Protein AF-A0A916NIX6-F1 (afdb_monomer_lite)

Organism: NCBI:txid2048548

Sequence (71 aa):
MIVITLVYAAMAWHEWLYLSQRNRKKRTYWIVGSFIAAAFLYTSAVFCFKDFASPNRLIEYALRPVLNIIR

Foldseek 3Di:
DVVLVVVLVVVLVVVVVVCVVVVHDPVVNVVVVVVSVVVSVVVVCCVVPVPPPDVVVVVCVVCVVVVVVVD

Structure (mmCIF, N/CA/C/O backbone):
data_AF-A0A916NIX6-F1
#
_entry.id   AF-A0A916NIX6-F1
#
loop_
_atom_site.group_PDB
_atom_site.id
_atom_site.type_symbol
_atom_site.label_atom_id
_atom_site.label_alt_id
_atom_site.label_comp_id
_atom_site.label_asym_id
_atom_site.label_entity_id
_atom_site.label_seq_id
_atom_site.pdbx_PDB_ins_code
_atom_site.Cartn_x
_atom_site.Cartn_y
_atom_site.Cartn_z
_atom_site.occupancy
_atom_site.B_iso_or_equiv
_atom_site.auth_seq_id
_atom_site.auth_comp_id
_atom_site.auth_asym_id
_atom_site.auth_atom_id
_atom_site.pdbx_PDB_model_num
ATOM 1 N N . MET A 1 1 ? 12.205 -2.549 -4.968 1.00 76.62 1 MET A N 1
ATOM 2 C CA . MET A 1 1 ? 11.550 -3.231 -3.829 1.00 76.62 1 MET A CA 1
ATOM 3 C C . MET A 1 1 ? 11.515 -2.370 -2.579 1.00 76.62 1 MET A C 1
ATOM 5 O O . MET A 1 1 ? 10.420 -2.005 -2.190 1.00 76.62 1 MET A O 1
ATOM 9 N N . ILE A 1 2 ? 12.662 -1.954 -2.023 1.00 83.31 2 ILE A N 1
ATOM 10 C CA . ILE A 1 2 ? 12.731 -1.149 -0.782 1.00 83.31 2 ILE A CA 1
ATOM 11 C C . ILE A 1 2 ? 11.812 0.085 -0.812 1.00 83.31 2 ILE A C 1
ATOM 13 O O . ILE A 1 2 ? 11.026 0.281 0.107 1.00 83.31 2 ILE A O 1
ATOM 17 N N . VAL A 1 3 ? 11.839 0.869 -1.895 1.00 87.50 3 VAL A N 1
ATOM 18 C CA . VAL A 1 3 ? 10.985 2.065 -2.036 1.00 87.50 3 VAL A CA 1
ATOM 19 C C . VAL A 1 3 ? 9.489 1.717 -2.023 1.00 87.50 3 VAL A C 1
ATOM 21 O O . VAL A 1 3 ? 8.722 2.360 -1.317 1.00 87.50 3 VAL A O 1
ATOM 24 N N . ILE A 1 4 ? 9.072 0.671 -2.747 1.00 86.75 4 ILE A N 1
ATOM 25 C CA . ILE A 1 4 ? 7.668 0.219 -2.791 1.00 86.75 4 ILE A CA 1
ATOM 26 C C . ILE A 1 4 ? 7.222 -0.225 -1.396 1.00 86.75 4 ILE A C 1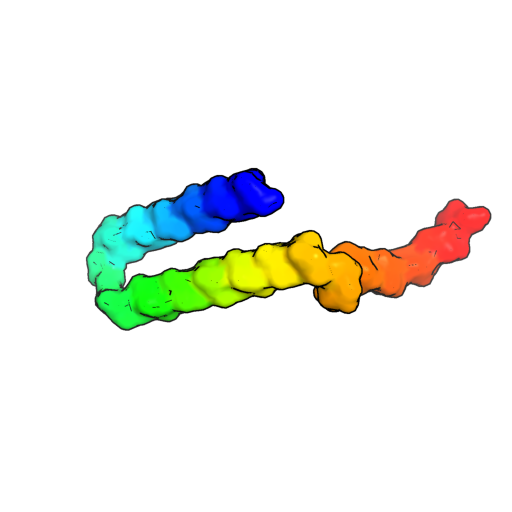
ATOM 28 O O . ILE A 1 4 ? 6.159 0.175 -0.931 1.00 86.75 4 ILE A O 1
ATOM 32 N N . THR A 1 5 ? 8.056 -0.999 -0.701 1.00 90.00 5 THR A N 1
ATOM 33 C CA . THR A 1 5 ? 7.775 -1.448 0.665 1.00 90.00 5 THR A CA 1
ATOM 34 C C . THR A 1 5 ? 7.622 -0.273 1.627 1.00 90.00 5 THR A C 1
ATOM 36 O O . THR A 1 5 ? 6.681 -0.266 2.413 1.00 90.00 5 THR A O 1
ATOM 39 N N . LEU A 1 6 ? 8.490 0.741 1.545 1.00 92.62 6 LEU A N 1
ATOM 40 C CA . LEU A 1 6 ? 8.400 1.937 2.389 1.00 92.62 6 LEU A CA 1
ATOM 41 C C . LEU A 1 6 ? 7.109 2.725 2.142 1.00 92.62 6 LEU A C 1
ATOM 43 O O . LEU A 1 6 ? 6.458 3.145 3.096 1.00 92.62 6 LEU A O 1
ATOM 47 N N . VAL A 1 7 ? 6.706 2.879 0.879 1.00 93.12 7 VAL A N 1
ATOM 48 C CA . VAL A 1 7 ? 5.452 3.554 0.516 1.00 93.12 7 VAL A CA 1
ATOM 49 C C . VAL A 1 7 ? 4.246 2.806 1.088 1.00 93.12 7 VAL A C 1
ATOM 51 O O . VAL A 1 7 ? 3.401 3.412 1.746 1.00 93.12 7 VAL A O 1
ATOM 54 N N . TYR A 1 8 ? 4.183 1.486 0.903 1.00 92.12 8 TYR A N 1
ATOM 55 C CA . TYR A 1 8 ? 3.090 0.675 1.446 1.00 92.12 8 TYR A CA 1
ATOM 56 C C . TYR A 1 8 ? 3.083 0.645 2.978 1.00 92.12 8 TYR A C 1
ATOM 58 O O . TYR A 1 8 ? 2.009 0.683 3.575 1.00 92.12 8 TYR A O 1
ATOM 66 N N . ALA A 1 9 ? 4.251 0.639 3.625 1.00 92.44 9 ALA A N 1
ATOM 67 C CA . ALA A 1 9 ? 4.358 0.722 5.080 1.00 92.44 9 ALA A CA 1
ATOM 68 C C . ALA A 1 9 ? 3.832 2.063 5.616 1.00 92.44 9 ALA A C 1
ATOM 70 O O . ALA A 1 9 ? 3.086 2.082 6.594 1.00 92.44 9 ALA A O 1
ATOM 71 N N . ALA A 1 10 ? 4.158 3.176 4.951 1.00 93.88 10 ALA A N 1
ATOM 72 C CA . ALA A 1 10 ? 3.641 4.493 5.311 1.00 93.88 10 ALA A CA 1
ATOM 73 C C . ALA A 1 10 ? 2.113 4.579 5.138 1.00 93.88 10 ALA A C 1
ATOM 75 O O . ALA A 1 10 ? 1.429 5.069 6.036 1.00 93.88 10 ALA A O 1
ATOM 76 N N . MET A 1 11 ? 1.564 4.049 4.035 1.00 92.88 11 MET A N 1
ATOM 77 C CA . MET A 1 11 ? 0.109 3.984 3.829 1.00 92.88 11 MET A CA 1
ATOM 78 C C . MET A 1 11 ? -0.580 3.120 4.886 1.00 92.88 11 MET A C 1
ATOM 80 O O . MET A 1 11 ? -1.567 3.547 5.480 1.00 92.88 11 MET A O 1
ATOM 84 N N . ALA A 1 12 ? -0.049 1.923 5.148 1.00 93.06 12 ALA A N 1
ATOM 85 C CA . ALA A 1 12 ? -0.582 1.027 6.167 1.00 93.06 12 ALA A CA 1
ATOM 86 C C . ALA A 1 12 ? -0.596 1.699 7.541 1.00 93.06 12 ALA A C 1
ATOM 88 O O . ALA A 1 12 ? -1.578 1.579 8.272 1.00 93.06 12 ALA A O 1
ATOM 89 N N . TRP A 1 13 ? 0.461 2.447 7.873 1.00 93.94 13 TRP A N 1
ATOM 90 C CA . TRP A 1 13 ? 0.519 3.166 9.135 1.00 93.94 13 TRP A CA 1
ATOM 91 C C . TRP A 1 13 ? -0.518 4.297 9.197 1.00 93.94 13 TRP A C 1
ATOM 93 O O . TRP A 1 13 ? -1.281 4.392 10.157 1.00 93.94 13 TRP A O 1
ATOM 103 N N . HIS A 1 14 ? -0.617 5.111 8.147 1.00 94.12 14 HIS A N 1
ATOM 104 C CA . HIS A 1 14 ? -1.612 6.180 8.071 1.00 94.12 14 HIS A CA 1
ATOM 105 C C . HIS A 1 14 ? -3.052 5.652 8.219 1.00 94.12 14 HIS A C 1
ATOM 107 O O . HIS A 1 14 ? -3.834 6.175 9.015 1.00 94.12 14 HIS A O 1
ATOM 113 N N . GLU A 1 15 ? -3.394 4.573 7.511 1.00 92.12 15 GLU A N 1
ATOM 114 C CA . GLU A 1 15 ? -4.712 3.937 7.605 1.00 92.12 15 GLU A CA 1
ATOM 115 C C . GLU A 1 15 ? -4.970 3.350 8.996 1.00 92.12 15 GLU A C 1
ATOM 117 O O . GLU A 1 15 ? -6.057 3.501 9.556 1.00 92.12 15 GLU A O 1
ATOM 122 N N . TRP A 1 16 ? -3.966 2.724 9.606 1.00 90.81 16 TRP A N 1
ATOM 123 C CA . TRP A 1 16 ? -4.108 2.167 10.947 1.00 90.81 16 TRP A CA 1
ATOM 124 C C . TRP A 1 16 ? -4.319 3.255 12.008 1.00 90.81 16 TRP A C 1
ATOM 126 O O . TRP A 1 16 ? -5.165 3.089 12.890 1.00 90.81 16 TRP A O 1
ATOM 136 N N . LEU A 1 17 ? -3.616 4.391 11.905 1.00 93.31 17 LEU A N 1
ATOM 137 C CA . LEU A 1 17 ? -3.864 5.575 12.736 1.00 93.31 17 LEU A CA 1
ATOM 138 C C . LEU A 1 17 ? -5.301 6.059 12.588 1.00 93.31 17 LEU A C 1
ATOM 140 O O . LEU A 1 17 ? -5.987 6.261 13.590 1.00 93.31 17 LEU A O 1
ATOM 144 N N . TYR A 1 18 ? -5.769 6.207 11.351 1.00 92.69 18 TYR A N 1
ATOM 145 C CA . TYR A 1 18 ? -7.120 6.671 11.063 1.00 92.69 18 TYR A CA 1
ATOM 146 C C . TYR A 1 18 ? -8.191 5.739 11.651 1.00 92.69 18 TYR A C 1
ATOM 148 O O . TYR A 1 18 ? -9.143 6.188 12.300 1.00 92.69 18 TYR A O 1
ATOM 156 N N . LEU A 1 19 ? -8.030 4.425 11.470 1.00 91.25 19 LEU A N 1
ATOM 157 C CA . LEU A 1 19 ? -8.953 3.425 12.006 1.00 91.25 19 LEU A CA 1
ATOM 158 C C . LEU A 1 19 ? -8.946 3.392 13.541 1.00 91.25 19 LEU A C 1
ATOM 160 O O . LEU A 1 19 ? -10.006 3.186 14.146 1.00 91.25 19 LEU A O 1
ATOM 164 N N . SER A 1 20 ? -7.780 3.620 14.154 1.00 89.88 20 SER A N 1
ATOM 165 C CA . SER A 1 20 ? -7.589 3.658 15.609 1.00 89.88 20 SER A CA 1
ATOM 166 C C . SER A 1 20 ? -8.242 4.885 16.223 1.00 89.88 20 SER A C 1
ATOM 168 O O . SER A 1 20 ? -9.084 4.759 17.112 1.00 89.88 20 SER A O 1
ATOM 170 N N . GLN A 1 21 ? -7.983 6.063 15.657 1.00 92.69 21 GLN A N 1
ATOM 171 C CA . GLN A 1 21 ? -8.586 7.321 16.101 1.00 92.69 21 GLN A CA 1
ATOM 172 C C . GLN A 1 21 ? -10.116 7.308 16.004 1.00 92.69 21 GLN A C 1
ATOM 174 O O . GLN A 1 21 ? -10.796 7.946 16.805 1.00 92.69 21 GLN A O 1
ATOM 179 N N . ARG A 1 22 ? -10.683 6.562 15.047 1.00 91.25 22 ARG A N 1
ATOM 180 C CA . ARG A 1 22 ? -12.138 6.445 14.865 1.00 91.25 22 ARG A CA 1
ATOM 181 C C . ARG A 1 22 ? -12.776 5.232 15.544 1.00 91.25 22 ARG A C 1
ATOM 183 O O . ARG A 1 22 ? -13.946 4.963 15.266 1.00 91.25 22 ARG A O 1
ATOM 190 N N . ASN A 1 23 ? -12.049 4.497 16.394 1.00 88.12 23 ASN A N 1
ATOM 191 C CA . ASN A 1 23 ? -12.550 3.313 17.109 1.00 88.12 23 ASN A CA 1
ATOM 192 C C . ASN A 1 23 ? -13.335 2.345 16.199 1.00 88.12 23 ASN A C 1
ATOM 194 O O . A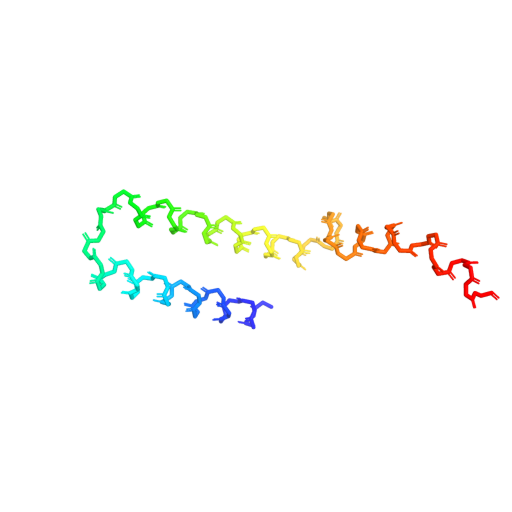SN A 1 23 ? -14.419 1.854 16.533 1.00 88.12 23 ASN A O 1
ATOM 198 N N . ARG A 1 24 ? -12.821 2.099 14.987 1.00 89.62 24 ARG A N 1
ATOM 199 C CA . ARG A 1 24 ? -13.502 1.229 14.020 1.00 89.62 24 ARG A CA 1
ATOM 200 C C . ARG A 1 24 ? -13.477 -0.231 14.482 1.00 89.62 24 ARG A C 1
ATOM 202 O O . ARG A 1 24 ? -12.588 -0.672 15.204 1.00 89.62 24 ARG A O 1
ATOM 209 N N . LYS A 1 25 ? -14.471 -1.013 14.046 1.00 89.00 25 LYS A N 1
ATOM 210 C CA . LYS A 1 25 ? -14.576 -2.439 14.395 1.00 89.00 25 LYS A CA 1
ATOM 211 C C . LYS A 1 25 ? -13.365 -3.211 13.866 1.00 89.00 25 LYS A C 1
ATOM 213 O O . LYS A 1 25 ? -12.913 -2.957 12.752 1.00 89.00 25 LYS A O 1
ATOM 218 N N . LYS A 1 26 ? -12.934 -4.249 14.595 1.00 87.50 26 LYS A N 1
ATOM 219 C CA . LYS A 1 26 ? -11.835 -5.156 14.192 1.00 87.50 26 LYS A CA 1
ATOM 220 C C . LYS A 1 26 ? -11.994 -5.715 12.769 1.00 87.50 26 LYS A C 1
ATOM 222 O O . LYS A 1 26 ? -11.007 -5.910 12.072 1.00 87.50 26 LYS A O 1
ATOM 227 N N . ARG A 1 27 ? -13.233 -5.915 12.301 1.00 90.62 27 ARG A N 1
ATOM 228 C CA . ARG A 1 27 ? -13.522 -6.346 10.921 1.00 90.62 27 ARG A CA 1
ATOM 229 C C . ARG A 1 27 ? -13.013 -5.352 9.869 1.00 90.62 27 ARG A C 1
ATOM 231 O O . ARG A 1 27 ? -12.513 -5.778 8.838 1.00 90.62 27 ARG A O 1
ATOM 238 N N . THR A 1 28 ? -13.119 -4.049 10.122 1.00 90.44 28 THR A N 1
ATOM 239 C CA . THR A 1 28 ? -12.654 -3.009 9.192 1.00 90.44 28 THR A CA 1
ATOM 240 C C . THR A 1 28 ? -11.134 -3.030 9.052 1.00 90.44 28 THR A C 1
ATOM 242 O O . THR A 1 28 ? -10.641 -2.901 7.939 1.00 90.44 28 THR A O 1
ATOM 245 N N . TYR A 1 29 ? -10.402 -3.289 10.139 1.00 90.00 29 TYR A N 1
ATOM 246 C CA . TYR A 1 29 ? -8.945 -3.458 10.094 1.00 90.00 29 TYR A CA 1
ATOM 247 C C . TYR A 1 29 ? -8.522 -4.623 9.206 1.00 90.00 29 TYR A C 1
ATOM 249 O O . TYR A 1 29 ? -7.620 -4.465 8.392 1.00 90.00 29 TYR A O 1
ATOM 257 N N . TRP A 1 30 ? -9.198 -5.769 9.323 1.00 90.31 30 TRP A N 1
ATOM 258 C CA . TRP A 1 30 ? -8.922 -6.921 8.465 1.00 90.31 30 TRP A CA 1
ATOM 259 C C . TRP A 1 30 ? -9.206 -6.622 6.996 1.00 90.31 30 TRP A C 1
ATOM 261 O O . TRP A 1 30 ? -8.378 -6.936 6.155 1.00 90.31 30 TRP A O 1
ATOM 271 N N . ILE A 1 31 ? -10.327 -5.964 6.685 1.00 93.31 31 ILE A N 1
ATOM 272 C CA . ILE A 1 31 ? -10.656 -5.601 5.300 1.00 93.31 31 ILE A CA 1
ATOM 273 C C . ILE A 1 31 ? -9.587 -4.663 4.728 1.00 93.31 31 ILE A C 1
ATOM 275 O O . ILE A 1 31 ? -9.003 -4.967 3.692 1.00 93.31 31 ILE A O 1
ATOM 279 N N . VAL A 1 32 ? -9.294 -3.553 5.412 1.00 92.38 32 VAL A N 1
ATOM 280 C CA . VAL A 1 32 ? -8.317 -2.559 4.940 1.00 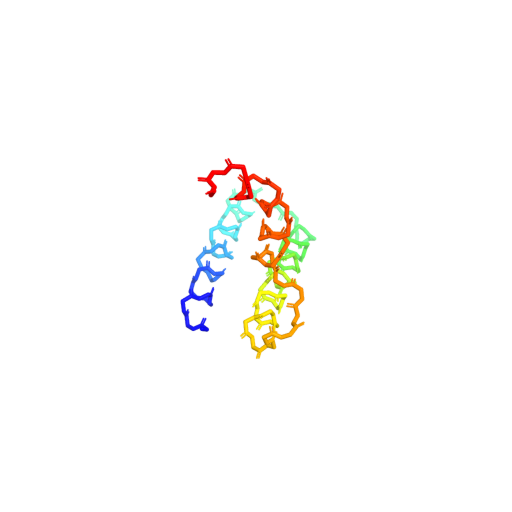92.38 32 VAL A CA 1
ATOM 281 C C . VAL A 1 32 ? -6.920 -3.177 4.838 1.00 92.38 32 VAL A C 1
ATOM 283 O O . VAL A 1 32 ? -6.263 -3.037 3.810 1.00 92.38 32 VAL A O 1
ATOM 286 N N . GLY A 1 33 ? -6.496 -3.941 5.846 1.00 91.81 33 GLY A N 1
ATOM 287 C CA . GLY A 1 33 ? -5.217 -4.649 5.838 1.00 91.81 33 GLY A CA 1
ATOM 288 C C . GLY A 1 33 ? -5.100 -5.653 4.691 1.00 91.81 33 GLY A C 1
ATOM 289 O O . GLY A 1 33 ? -4.082 -5.671 4.004 1.00 91.81 33 GLY A O 1
ATOM 290 N N . SER A 1 34 ? -6.148 -6.438 4.421 1.00 93.00 34 SER A N 1
ATOM 291 C CA . SER A 1 34 ? -6.178 -7.368 3.287 1.00 93.00 34 SER A CA 1
ATOM 292 C C . SER A 1 34 ? -6.108 -6.647 1.941 1.00 93.00 34 SER A C 1
ATOM 294 O O . SER A 1 34 ? -5.392 -7.110 1.058 1.00 93.00 34 SER A O 1
ATOM 296 N N . PHE A 1 35 ? -6.787 -5.507 1.782 1.00 94.75 35 PHE A N 1
ATOM 297 C CA . PHE A 1 35 ? -6.698 -4.702 0.559 1.00 94.75 35 PHE A CA 1
ATOM 298 C C . PHE A 1 35 ? -5.288 -4.147 0.335 1.00 94.75 35 PHE A C 1
ATO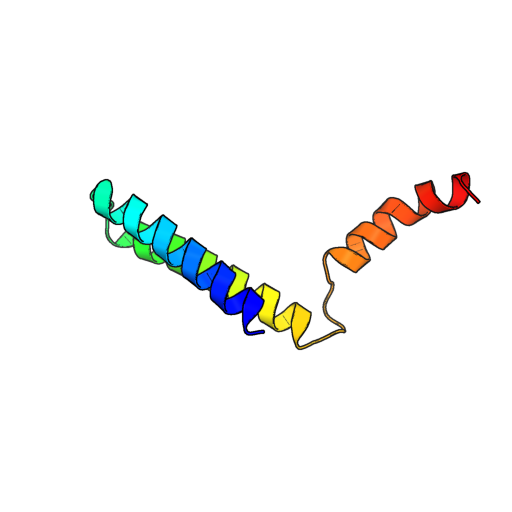M 300 O O . PHE A 1 35 ? -4.744 -4.275 -0.763 1.00 94.75 35 PHE A O 1
ATOM 307 N N . ILE A 1 36 ? -4.669 -3.582 1.374 1.00 93.62 36 ILE A N 1
ATOM 308 C CA . ILE A 1 36 ? -3.299 -3.057 1.306 1.00 93.62 36 ILE A CA 1
ATOM 309 C C . ILE A 1 36 ? -2.309 -4.188 1.000 1.00 93.62 36 ILE A C 1
ATOM 311 O O . ILE A 1 36 ? -1.451 -4.032 0.132 1.00 93.62 36 ILE A O 1
ATOM 315 N N . ALA A 1 37 ? -2.455 -5.342 1.655 1.00 92.25 37 ALA A N 1
ATOM 316 C CA . ALA A 1 37 ? -1.609 -6.509 1.425 1.00 92.25 37 ALA A CA 1
ATOM 317 C C . ALA A 1 37 ? -1.757 -7.062 0.000 1.00 92.25 37 ALA A C 1
ATOM 319 O O . ALA A 1 37 ? -0.753 -7.328 -0.656 1.00 92.25 37 ALA A O 1
ATOM 320 N N . ALA A 1 38 ? -2.986 -7.189 -0.509 1.00 94.00 38 ALA A N 1
ATOM 321 C CA . ALA A 1 38 ? -3.237 -7.639 -1.877 1.00 94.00 38 ALA A CA 1
ATOM 322 C C . ALA A 1 38 ? -2.628 -6.677 -2.909 1.00 94.00 38 ALA A C 1
ATOM 324 O O . ALA A 1 38 ? -1.977 -7.117 -3.855 1.00 94.00 38 ALA A O 1
ATOM 325 N N . ALA A 1 39 ? -2.777 -5.366 -2.702 1.00 91.56 39 ALA A N 1
ATOM 326 C CA . ALA A 1 39 ? -2.197 -4.354 -3.576 1.00 91.56 39 ALA A CA 1
ATOM 327 C C . ALA A 1 39 ? -0.657 -4.365 -3.537 1.00 91.56 39 ALA A C 1
ATOM 329 O O . ALA A 1 39 ? -0.015 -4.269 -4.585 1.00 91.56 39 ALA A O 1
ATOM 330 N N . PHE A 1 40 ? -0.057 -4.541 -2.355 1.00 91.75 40 PHE A N 1
ATOM 331 C CA . PHE A 1 40 ? 1.391 -4.706 -2.218 1.00 91.75 40 PHE A CA 1
ATOM 332 C C . PHE A 1 40 ? 1.875 -5.950 -2.965 1.00 91.75 40 PHE A C 1
ATOM 334 O O . PHE A 1 40 ? 2.768 -5.842 -3.799 1.00 91.75 40 PHE A O 1
ATOM 341 N N . LEU A 1 41 ? 1.242 -7.106 -2.737 1.00 91.00 41 LEU A N 1
ATOM 342 C CA . LEU A 1 41 ? 1.587 -8.363 -3.407 1.00 91.00 41 LEU A CA 1
ATOM 343 C C . LEU A 1 41 ? 1.471 -8.255 -4.927 1.00 91.00 41 LEU A C 1
ATOM 345 O O . LEU A 1 41 ? 2.374 -8.697 -5.631 1.00 91.00 41 LEU A O 1
ATOM 349 N N . TYR A 1 42 ? 0.408 -7.629 -5.434 1.00 88.06 42 TYR A N 1
ATOM 350 C CA . TYR A 1 42 ? 0.246 -7.375 -6.863 1.00 88.06 42 TYR A CA 1
ATOM 351 C C . TYR A 1 42 ? 1.388 -6.516 -7.413 1.00 88.06 42 TYR A C 1
ATOM 353 O O . TYR A 1 42 ? 2.029 -6.878 -8.396 1.00 88.06 42 TYR A O 1
ATOM 361 N N . THR A 1 43 ? 1.695 -5.402 -6.749 1.00 86.94 43 THR A N 1
ATOM 362 C CA . THR A 1 43 ? 2.756 -4.484 -7.185 1.00 86.94 43 THR A CA 1
ATOM 363 C C . THR A 1 43 ? 4.132 -5.151 -7.127 1.00 86.94 43 THR A C 1
ATOM 365 O O . THR A 1 43 ? 4.946 -4.996 -8.039 1.00 86.94 43 THR A O 1
ATOM 368 N N . SER A 1 44 ? 4.385 -5.949 -6.088 1.00 85.75 44 SER A N 1
ATOM 369 C CA . SER A 1 44 ? 5.584 -6.773 -5.960 1.00 85.75 44 SER A CA 1
ATOM 370 C C . SER A 1 44 ? 5.676 -7.818 -7.067 1.00 85.75 44 SER A C 1
ATOM 372 O O . SER A 1 44 ? 6.745 -7.962 -7.655 1.00 85.75 44 SER A O 1
ATOM 374 N N . ALA A 1 45 ? 4.576 -8.498 -7.397 1.00 85.56 45 ALA A N 1
ATOM 375 C CA . ALA A 1 45 ? 4.528 -9.472 -8.481 1.00 85.56 45 ALA A CA 1
ATOM 376 C C . ALA A 1 45 ? 4.806 -8.813 -9.839 1.00 85.56 45 ALA A C 1
ATOM 378 O O . ALA A 1 45 ? 5.673 -9.282 -10.564 1.00 85.56 45 ALA A O 1
ATOM 379 N N . VAL A 1 46 ? 4.168 -7.681 -10.149 1.00 84.50 46 VAL A N 1
ATOM 380 C CA . VAL A 1 46 ? 4.398 -6.934 -11.400 1.00 84.50 46 VAL A CA 1
ATOM 381 C C . VAL A 1 46 ? 5.849 -6.464 -11.528 1.00 84.50 46 VAL A C 1
ATOM 383 O O . VAL A 1 46 ? 6.416 -6.472 -12.617 1.00 84.50 46 VAL A O 1
ATOM 386 N N . PHE A 1 47 ? 6.477 -6.049 -10.428 1.00 79.38 47 PHE A N 1
ATOM 387 C CA . PHE A 1 47 ? 7.872 -5.616 -10.466 1.00 79.38 47 PHE A CA 1
ATOM 388 C C . PHE A 1 47 ? 8.854 -6.793 -10.561 1.00 79.38 47 PHE A C 1
ATOM 390 O O . PHE A 1 47 ? 9.890 -6.671 -11.213 1.00 79.38 47 PHE A O 1
ATOM 397 N N . CYS A 1 48 ? 8.572 -7.911 -9.886 1.00 77.56 48 CYS A N 1
ATOM 398 C CA . CYS A 1 48 ? 9.451 -9.083 -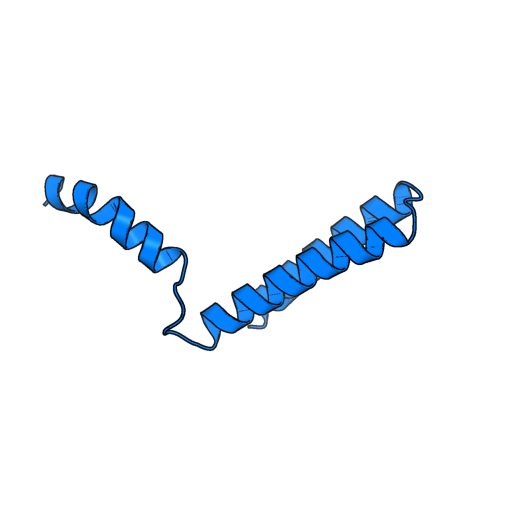9.869 1.00 77.56 48 CYS A CA 1
ATOM 399 C C . CYS A 1 48 ? 9.344 -9.890 -11.173 1.00 77.56 48 CYS A C 1
ATOM 401 O O . CYS A 1 48 ? 10.352 -10.337 -11.715 1.00 77.56 48 CYS A O 1
ATOM 403 N N . PHE A 1 49 ? 8.135 -9.997 -11.721 1.00 78.00 49 PHE A N 1
ATOM 404 C CA . PHE A 1 49 ? 7.837 -10.688 -12.966 1.00 78.00 49 PHE A CA 1
ATOM 405 C C . PHE A 1 49 ? 7.539 -9.658 -14.064 1.00 78.00 49 PHE A C 1
ATOM 407 O O . PHE A 1 49 ? 6.408 -9.204 -14.224 1.00 78.00 49 PHE A O 1
ATOM 414 N N . LYS A 1 50 ? 8.567 -9.300 -14.848 1.00 63.09 50 LYS A N 1
ATOM 415 C CA . LYS A 1 50 ? 8.492 -8.304 -15.943 1.00 63.09 50 LYS A CA 1
ATOM 416 C C . LYS A 1 50 ? 7.460 -8.621 -17.042 1.00 63.09 50 LYS A C 1
ATOM 418 O O . LYS A 1 50 ? 7.136 -7.731 -17.831 1.00 63.09 50 LYS A O 1
ATOM 423 N N . ASP A 1 51 ? 6.965 -9.856 -17.094 1.00 63.38 51 ASP A N 1
ATOM 424 C CA . ASP A 1 51 ? 5.970 -10.328 -18.063 1.00 63.38 51 ASP A CA 1
ATOM 425 C C . ASP A 1 51 ? 4.516 -10.212 -17.588 1.00 63.38 51 ASP A C 1
ATOM 427 O O . ASP A 1 51 ? 3.597 -10.457 -18.368 1.00 63.38 51 ASP A O 1
ATOM 431 N N . PHE A 1 52 ? 4.271 -9.795 -16.342 1.00 58.78 52 PHE A N 1
ATOM 432 C CA . PHE A 1 52 ? 2.909 -9.482 -15.913 1.00 58.78 52 PHE A CA 1
ATOM 433 C C . PHE A 1 52 ? 2.394 -8.214 -16.602 1.00 58.78 52 PHE A C 1
ATOM 435 O O . PHE A 1 52 ? 3.160 -7.294 -16.902 1.00 58.78 52 PHE A O 1
ATOM 442 N N . ALA A 1 53 ? 1.079 -8.164 -16.843 1.00 62.41 53 ALA A N 1
ATOM 443 C CA . ALA A 1 53 ? 0.385 -7.027 -17.443 1.00 62.41 53 ALA A CA 1
ATOM 444 C C . ALA A 1 53 ? 0.541 -5.778 -16.562 1.00 62.41 53 ALA A C 1
ATOM 446 O O . ALA A 1 53 ? -0.280 -5.484 -15.695 1.00 62.41 53 ALA A O 1
ATOM 447 N N . SER A 1 54 ? 1.642 -5.053 -16.753 1.00 65.06 54 SER A N 1
ATOM 448 C CA . SER A 1 54 ? 1.895 -3.828 -16.019 1.00 65.06 54 SER A CA 1
ATOM 449 C C . SER A 1 54 ? 0.917 -2.750 -16.499 1.00 65.06 54 SER A C 1
ATOM 451 O O . SER A 1 54 ? 0.648 -2.650 -17.702 1.00 65.06 54 SER A O 1
ATOM 453 N N . PRO A 1 55 ? 0.410 -1.897 -15.594 1.00 67.31 55 PRO A N 1
ATOM 454 C CA . PRO A 1 55 ? -0.402 -0.743 -15.974 1.00 67.31 55 PRO A CA 1
ATOM 455 C C . PRO A 1 55 ? 0.283 0.123 -17.039 1.00 67.31 55 PRO A C 1
ATOM 457 O O . PRO A 1 55 ? -0.381 0.670 -17.910 1.00 67.31 55 PRO A O 1
ATOM 460 N N . ASN A 1 56 ? 1.619 0.167 -17.040 1.00 69.25 56 ASN A N 1
ATOM 461 C CA . ASN A 1 56 ? 2.401 0.891 -18.038 1.00 69.25 56 ASN A CA 1
ATOM 462 C C . ASN A 1 56 ? 2.215 0.343 -19.459 1.00 69.25 56 ASN A C 1
ATOM 464 O O . ASN A 1 56 ? 2.081 1.142 -20.378 1.00 69.25 56 ASN A O 1
ATOM 468 N N . ARG A 1 57 ? 2.141 -0.983 -19.657 1.00 68.62 57 ARG A N 1
ATOM 469 C CA . ARG A 1 57 ? 1.849 -1.556 -20.986 1.00 68.62 57 ARG A CA 1
ATOM 470 C C . ARG A 1 57 ? 0.417 -1.255 -21.438 1.00 68.62 57 ARG A C 1
ATOM 472 O O . ARG A 1 57 ? 0.189 -1.059 -22.627 1.00 68.62 57 ARG A O 1
ATOM 479 N N . LEU A 1 58 ? -0.539 -1.186 -20.508 1.00 68.62 58 LEU A N 1
ATOM 480 C CA . LEU A 1 58 ? -1.921 -0.787 -20.811 1.00 68.62 58 LEU A CA 1
ATOM 481 C C . LEU A 1 58 ? -2.015 0.693 -21.196 1.00 68.62 58 LEU A C 1
ATOM 483 O O . LEU A 1 58 ? -2.692 1.030 -22.162 1.00 68.62 58 LEU A O 1
ATOM 487 N N . ILE A 1 59 ? -1.301 1.562 -20.480 1.00 70.19 59 ILE A N 1
ATOM 488 C CA . ILE A 1 59 ? -1.190 2.992 -20.788 1.00 70.19 59 ILE A CA 1
ATOM 489 C C . ILE A 1 59 ? -0.522 3.188 -22.154 1.00 70.19 59 ILE A C 1
ATOM 491 O O . ILE A 1 59 ? -1.021 3.954 -22.972 1.00 70.19 59 ILE A O 1
ATOM 495 N N . GLU A 1 60 ? 0.554 2.453 -22.439 1.00 71.19 60 GLU A N 1
ATOM 496 C CA . GLU A 1 60 ? 1.222 2.478 -23.741 1.00 71.19 60 GLU A CA 1
ATOM 497 C C . GLU A 1 60 ? 0.282 2.015 -24.864 1.00 71.19 60 GLU A C 1
ATOM 499 O O . GLU A 1 60 ? 0.191 2.667 -25.901 1.00 71.19 60 GLU A O 1
ATOM 504 N N . TYR A 1 61 ? -0.478 0.937 -24.653 1.00 73.38 61 TYR A N 1
ATOM 505 C CA . TYR A 1 61 ? -1.466 0.464 -25.623 1.00 73.38 61 TYR A CA 1
ATOM 506 C C . TYR A 1 61 ? -2.603 1.472 -25.850 1.00 73.38 61 TYR A C 1
ATOM 508 O O . TYR A 1 61 ? -2.995 1.709 -26.991 1.00 73.38 61 TYR A O 1
ATOM 516 N N . ALA A 1 62 ? -3.103 2.106 -24.788 1.00 76.06 62 ALA A N 1
ATOM 517 C CA . ALA A 1 62 ? -4.167 3.103 -24.872 1.00 76.06 62 ALA A CA 1
ATOM 518 C C . ALA A 1 62 ? -3.711 4.418 -25.533 1.00 76.06 62 ALA A C 1
ATOM 520 O O . ALA A 1 62 ? -4.496 5.056 -26.230 1.00 76.06 62 ALA A O 1
ATOM 521 N N . LEU A 1 63 ? -2.448 4.819 -25.346 1.00 80.81 63 LEU A N 1
ATOM 522 C CA . LEU A 1 63 ? -1.880 6.056 -25.902 1.00 80.81 63 LEU A CA 1
ATOM 523 C C . LEU A 1 63 ? -1.212 5.876 -27.272 1.00 80.81 63 LEU A C 1
ATOM 525 O O . LEU A 1 63 ? -0.963 6.872 -27.952 1.00 80.81 63 LEU A O 1
ATOM 529 N N . ARG A 1 64 ? -0.961 4.639 -27.723 1.00 72.62 64 ARG A N 1
ATOM 530 C CA . ARG A 1 64 ? -0.485 4.328 -29.086 1.00 72.62 64 ARG A CA 1
ATOM 531 C C . ARG A 1 64 ? -1.214 5.084 -30.208 1.00 72.62 64 ARG A C 1
ATOM 533 O O . ARG A 1 64 ? -0.515 5.623 -31.063 1.00 72.62 64 ARG A O 1
ATOM 540 N N . PRO A 1 65 ? -2.560 5.172 -30.243 1.00 74.19 65 PRO A N 1
ATOM 541 C CA . PRO A 1 65 ? -3.250 5.934 -31.286 1.00 74.19 65 PRO A CA 1
ATOM 542 C C . PRO A 1 65 ? -2.936 7.439 -31.251 1.00 74.19 65 PRO A C 1
ATOM 544 O O . PRO A 1 65 ? -2.859 8.057 -32.305 1.00 74.19 65 PRO A O 1
ATOM 547 N N . VAL A 1 66 ? -2.692 8.025 -30.074 1.00 71.38 66 VAL A N 1
ATOM 548 C CA . VAL A 1 66 ? -2.350 9.453 -29.924 1.00 71.38 66 VAL A CA 1
ATOM 549 C C . VAL A 1 66 ? -0.905 9.726 -30.355 1.00 71.38 66 VAL A C 1
ATOM 551 O O . VAL A 1 66 ? -0.636 10.704 -31.046 1.00 71.38 66 VAL A O 1
ATOM 554 N N . LEU A 1 67 ? 0.024 8.832 -30.009 1.00 63.56 67 LEU A N 1
ATOM 555 C CA . LEU A 1 67 ? 1.435 8.913 -30.412 1.00 63.56 67 LEU A CA 1
ATOM 556 C C . LEU A 1 67 ? 1.640 8.805 -31.931 1.00 63.56 67 LEU A C 1
ATOM 558 O O . LEU A 1 67 ? 2.575 9.403 -32.455 1.00 63.56 67 LEU A O 1
ATOM 562 N N . ASN A 1 68 ? 0.762 8.089 -32.638 1.00 65.56 68 ASN A N 1
ATOM 563 C CA . ASN A 1 68 ? 0.818 7.950 -34.097 1.00 65.56 68 ASN A CA 1
ATOM 564 C C . ASN A 1 68 ? 0.326 9.189 -34.866 1.00 65.56 68 ASN A C 1
ATOM 566 O O . ASN A 1 68 ? 0.555 9.268 -36.064 1.00 65.56 68 ASN A O 1
ATOM 570 N N . ILE A 1 69 ? -0.363 10.128 -34.209 1.00 66.94 69 ILE A N 1
ATOM 571 C CA . ILE A 1 69 ? -0.850 11.374 -34.829 1.00 66.94 69 ILE A CA 1
ATOM 572 C C . ILE A 1 69 ? 0.20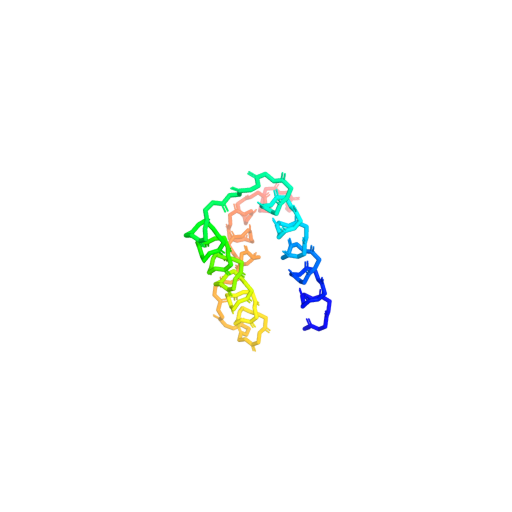2 12.493 -34.723 1.00 66.94 69 ILE A C 1
ATOM 574 O O . ILE A 1 69 ? 0.185 13.440 -35.501 1.00 66.94 69 ILE A O 1
ATOM 578 N N . ILE A 1 70 ? 1.115 12.395 -33.751 1.00 62.84 70 ILE A N 1
ATOM 579 C CA . ILE A 1 70 ? 2.124 13.425 -33.446 1.00 62.84 70 ILE A CA 1
ATOM 580 C C . ILE A 1 70 ? 3.442 13.191 -34.219 1.00 62.84 70 ILE A C 1
ATOM 582 O O . ILE A 1 70 ? 4.283 14.088 -34.275 1.00 62.84 70 ILE A O 1
ATOM 586 N N . ARG A 1 71 ? 3.632 12.007 -34.813 1.00 50.97 71 ARG A N 1
ATOM 587 C CA . ARG A 1 71 ? 4.815 11.633 -35.604 1.00 50.97 71 ARG A CA 1
ATOM 588 C C . ARG A 1 71 ? 4.555 11.782 -37.097 1.00 50.97 71 ARG A C 1
ATOM 590 O O . ARG A 1 71 ? 5.508 12.195 -37.790 1.00 50.97 71 ARG A O 1
#

pLDDT: mean 82.86, std 11.44, range [50.97, 94.75]

Radius of gyration: 17.43 Å; chains: 1; bounding box: 27×24×53 Å

Secondary structure (DSSP, 8-state):
-HHHHHHHHHHHHHHHHHHHHTT--HHHHHHHHHHHHHHHHHHHHHHH-TTS--HHHHHHHHHHHHHHHH-